Protein AF-A0A7C4MKW5-F1 (afdb_monomer_lite)

Organism: NCBI:txid340467

Radius of gyration: 15.91 Å; chains: 1; bounding box: 36×33×48 Å

Foldseek 3Di:
DVPPDDDDDCVVCVPAQAAEAECPVPDPDDPPPPVVNVVSCVVVVHHYHYAYVPPDVGDDDVVVVVPFAWPDDDPPDTDGDDPVDWDWDADPVVGDIDIGDDDPPPPDD

Sequence (109 aa):
DRWLGIPVKWHQISGAGGIVEIRDGRIQADPSQGSHFFQNIASLGIPYITIDPIYRRDRFDEDRLEAFAVENKTAHVWHIRVDPCIEVRIDRKNNRCVAGIFGETAKNT

pLDDT: mean 79.55, std 15.56, range [37.34, 95.38]

Secondary structure (DSSP, 8-state):
-TTSS----HHHHTT-S-EEEE--SS--PPP---HHHHHHHHHTT--EEEE-TTTS-----HHHHHTSEEEEE-SS-EEEE-SSPPEEEEETTTTEEEEEPPPP-----

Structure (mmCIF, N/CA/C/O backbone):
data_AF-A0A7C4MKW5-F1
#
_entry.id   AF-A0A7C4MKW5-F1
#
loop_
_atom_site.group_PDB
_atom_site.id
_atom_site.type_symbol
_atom_site.label_atom_id
_atom_site.label_alt_id
_atom_site.label_comp_id
_atom_site.label_asym_id
_atom_site.label_entity_id
_atom_site.label_seq_id
_atom_site.pdbx_PDB_ins_code
_atom_site.Cartn_x
_atom_site.Cartn_y
_atom_site.Cartn_z
_atom_site.occupancy
_atom_site.B_iso_or_equiv
_atom_site.auth_seq_id
_atom_site.auth_comp_id
_atom_site.auth_asym_id
_atom_site.auth_atom_id
_atom_site.pdbx_PDB_model_num
ATOM 1 N N . ASP A 1 1 ? 14.256 6.770 -14.141 1.00 45.66 1 ASP A N 1
ATOM 2 C CA . ASP A 1 1 ? 14.271 5.899 -15.329 1.00 45.66 1 ASP A CA 1
ATOM 3 C C . ASP A 1 1 ? 12.844 5.530 -15.708 1.00 45.66 1 ASP A C 1
ATOM 5 O O . ASP A 1 1 ? 12.072 5.236 -14.806 1.00 45.66 1 ASP A O 1
ATOM 9 N N . ARG A 1 2 ? 12.455 5.564 -16.993 1.00 42.69 2 ARG A N 1
ATOM 10 C CA . ARG A 1 2 ? 11.059 5.273 -17.433 1.00 42.69 2 ARG A CA 1
ATOM 11 C C . ARG A 1 2 ? 10.639 3.809 -17.214 1.00 42.69 2 ARG A C 1
ATOM 13 O O . ARG A 1 2 ? 9.501 3.453 -17.497 1.00 42.69 2 ARG A O 1
ATOM 20 N N . TRP A 1 3 ? 11.571 2.996 -16.727 1.00 54.62 3 TRP A N 1
ATOM 21 C CA . TRP A 1 3 ? 11.463 1.559 -16.509 1.00 54.62 3 TRP A CA 1
ATOM 22 C C . TRP A 1 3 ? 11.325 1.176 -15.028 1.00 54.62 3 TRP A C 1
ATOM 24 O O . TRP A 1 3 ? 11.218 -0.005 -14.718 1.00 54.62 3 TRP A O 1
ATOM 34 N N . LEU A 1 4 ? 11.347 2.151 -14.109 1.00 60.28 4 LEU A N 1
ATOM 35 C CA . LEU A 1 4 ? 11.216 1.913 -12.670 1.00 60.28 4 LEU A CA 1
ATOM 36 C C . LEU A 1 4 ? 9.809 2.323 -12.215 1.00 60.28 4 LEU A C 1
ATOM 38 O O . LEU A 1 4 ? 9.500 3.512 -12.139 1.00 60.28 4 LEU A O 1
ATOM 42 N N . GLY A 1 5 ? 8.969 1.329 -11.920 1.00 67.69 5 GLY A N 1
ATOM 43 C CA . GLY A 1 5 ? 7.620 1.509 -11.374 1.00 67.69 5 GLY A CA 1
ATOM 44 C C . GLY A 1 5 ? 6.482 1.325 -12.384 1.00 67.69 5 GLY A C 1
ATOM 45 O O . GLY A 1 5 ? 6.691 1.163 -13.585 1.00 67.69 5 GLY A O 1
ATOM 46 N N . ILE A 1 6 ? 5.249 1.334 -11.873 1.00 77.81 6 ILE A N 1
ATOM 47 C CA . ILE A 1 6 ? 4.025 1.223 -12.676 1.00 77.81 6 ILE A CA 1
ATOM 48 C C . ILE A 1 6 ? 3.614 2.638 -13.113 1.00 77.81 6 ILE A C 1
ATOM 50 O O . ILE A 1 6 ? 3.322 3.471 -12.252 1.00 77.81 6 ILE A O 1
ATOM 54 N N . PRO A 1 7 ? 3.586 2.955 -14.421 1.00 76.75 7 PRO A N 1
ATOM 55 C CA . PRO A 1 7 ? 3.225 4.288 -14.880 1.00 76.75 7 PRO A CA 1
ATOM 56 C C . PRO A 1 7 ? 1.736 4.549 -14.635 1.00 76.75 7 PRO A C 1
ATOM 58 O O . PRO A 1 7 ? 0.871 3.905 -15.226 1.00 76.75 7 PRO A O 1
ATOM 61 N N . VAL A 1 8 ? 1.444 5.533 -13.788 1.00 79.31 8 VAL A N 1
ATOM 62 C CA . VAL A 1 8 ? 0.082 5.951 -13.435 1.00 79.31 8 VAL A CA 1
ATOM 63 C C . VAL A 1 8 ? -0.047 7.471 -13.500 1.00 79.31 8 VAL A C 1
ATOM 65 O O . VAL A 1 8 ? 0.874 8.215 -13.167 1.00 79.31 8 VAL A O 1
ATOM 68 N N . LYS A 1 9 ? -1.208 7.952 -13.944 1.00 83.88 9 LYS A N 1
ATOM 69 C CA . LYS A 1 9 ? -1.615 9.359 -13.880 1.00 83.88 9 LYS A CA 1
ATOM 70 C C . LYS A 1 9 ? -2.398 9.597 -12.593 1.00 83.88 9 LYS A C 1
ATOM 72 O O . LYS A 1 9 ? -3.150 8.732 -12.159 1.00 83.88 9 LYS A O 1
ATOM 77 N N . TRP A 1 10 ? -2.305 10.806 -12.038 1.00 82.44 10 TRP A N 1
ATOM 78 C CA . TRP A 1 10 ? -2.976 11.164 -10.781 1.00 82.44 10 TRP A CA 1
ATOM 79 C C . TRP A 1 10 ? -4.472 10.809 -10.757 1.00 82.44 10 TRP A C 1
ATOM 81 O O . TRP A 1 10 ? -4.937 10.159 -9.828 1.00 82.44 10 TRP A O 1
ATOM 91 N N . HIS A 1 11 ? -5.213 11.145 -11.816 1.00 85.56 11 HIS A N 1
ATOM 92 C CA . HIS A 1 11 ? -6.652 10.867 -11.906 1.00 85.56 11 HIS A CA 1
ATOM 93 C C . HIS A 1 11 ? -7.013 9.367 -11.889 1.00 85.56 11 HIS A C 1
ATOM 95 O O . HIS A 1 11 ? -8.180 9.029 -11.738 1.00 85.56 11 HIS A O 1
ATOM 101 N N . GLN A 1 12 ? -6.045 8.463 -12.086 1.00 85.62 12 GLN A N 1
ATOM 102 C CA . GLN A 1 12 ? -6.267 7.014 -12.025 1.00 85.62 12 GLN A CA 1
ATOM 103 C C . GLN A 1 12 ? -6.228 6.479 -10.588 1.00 85.62 12 GLN A C 1
ATOM 105 O O . GLN A 1 12 ? -6.709 5.381 -10.341 1.00 85.62 12 GLN A O 1
ATOM 110 N N . ILE A 1 13 ? -5.653 7.239 -9.651 1.00 87.56 13 ILE A N 1
ATOM 111 C CA . ILE A 1 13 ? -5.366 6.794 -8.277 1.00 87.56 13 ILE A CA 1
ATOM 112 C C . ILE A 1 13 ? -5.754 7.823 -7.212 1.00 87.56 13 ILE A C 1
ATOM 114 O O . ILE A 1 13 ? -5.546 7.595 -6.026 1.00 87.56 13 ILE A O 1
ATOM 118 N N . SER A 1 14 ? -6.364 8.942 -7.607 1.00 87.25 14 SER A N 1
ATOM 119 C CA . SER A 1 14 ? -6.777 10.014 -6.697 1.00 87.25 14 SER A CA 1
ATOM 120 C C . SER A 1 14 ? -7.843 9.596 -5.678 1.00 87.25 14 SER A C 1
ATOM 122 O O . SER A 1 14 ? -8.107 10.346 -4.746 1.00 87.25 14 SER A O 1
ATOM 124 N N . GLY A 1 15 ? -8.471 8.429 -5.857 1.00 89.75 15 GLY A N 1
ATOM 125 C CA . GLY A 1 15 ? -9.425 7.838 -4.914 1.00 89.75 15 GLY A CA 1
ATOM 126 C C . GLY A 1 15 ? -8.823 6.796 -3.964 1.00 89.75 15 GLY A C 1
ATOM 127 O O . GLY A 1 15 ? -9.574 6.126 -3.261 1.00 89.75 15 GLY A O 1
ATOM 128 N N . ALA A 1 16 ? -7.501 6.599 -3.962 1.00 91.81 16 ALA A N 1
ATOM 129 C CA . ALA A 1 16 ? -6.862 5.612 -3.099 1.00 91.81 16 ALA A CA 1
ATOM 130 C C . ALA A 1 16 ? -6.943 6.019 -1.616 1.00 91.81 16 ALA A C 1
ATOM 132 O O . ALA A 1 16 ? -6.524 7.112 -1.241 1.00 91.81 16 ALA A O 1
ATOM 133 N N . GLY A 1 17 ? -7.423 5.108 -0.762 1.00 90.81 17 GLY A N 1
ATOM 134 C CA . GLY A 1 17 ? -7.397 5.270 0.701 1.00 90.81 17 GLY A CA 1
ATOM 135 C C . GLY A 1 17 ? -6.042 4.937 1.341 1.00 90.81 17 GLY A C 1
ATOM 136 O O . GLY A 1 17 ? -5.821 5.226 2.512 1.00 90.81 17 GLY A O 1
ATOM 137 N N . GLY A 1 18 ? -5.136 4.333 0.573 1.00 91.50 18 GLY A N 1
ATOM 138 C CA . GLY A 1 18 ? -3.781 3.962 0.961 1.00 91.50 18 GLY A CA 1
ATOM 139 C C . GLY A 1 18 ? -3.094 3.216 -0.181 1.00 91.50 18 GLY A C 1
ATOM 140 O O . GLY A 1 18 ? -3.760 2.623 -1.030 1.00 91.50 18 GLY A O 1
ATOM 141 N N . ILE A 1 19 ? -1.767 3.274 -0.223 1.00 91.56 19 ILE A N 1
ATOM 142 C CA . ILE A 1 19 ? -0.928 2.609 -1.221 1.00 91.56 19 ILE A CA 1
ATOM 143 C C . ILE A 1 19 ? 0.125 1.794 -0.478 1.00 91.56 19 ILE A C 1
ATOM 145 O O . ILE A 1 19 ? 0.768 2.302 0.440 1.00 91.56 19 ILE A O 1
ATOM 149 N N . VAL A 1 20 ? 0.297 0.536 -0.881 1.00 90.31 20 VAL A N 1
ATOM 150 C CA . VAL A 1 20 ? 1.294 -0.377 -0.318 1.00 90.31 20 VAL A CA 1
ATOM 151 C C . VAL A 1 20 ? 2.269 -0.792 -1.418 1.00 90.31 20 VAL A C 1
ATOM 153 O O . VAL A 1 20 ? 1.849 -1.236 -2.482 1.00 90.31 20 VAL A O 1
ATOM 156 N N . GLU A 1 21 ? 3.566 -0.651 -1.160 1.00 87.94 21 GLU A N 1
ATOM 157 C CA . GLU A 1 21 ? 4.660 -1.063 -2.043 1.00 87.94 21 GLU A CA 1
ATOM 158 C C . GLU A 1 21 ? 5.471 -2.164 -1.351 1.00 87.94 21 GLU A C 1
ATOM 160 O O . GLU A 1 21 ? 6.013 -1.942 -0.268 1.00 87.94 21 GLU A O 1
ATOM 165 N N . ILE A 1 22 ? 5.565 -3.347 -1.961 1.00 85.56 22 ILE A N 1
ATOM 166 C CA . ILE A 1 22 ? 6.352 -4.471 -1.435 1.00 85.56 22 ILE A CA 1
ATOM 167 C C . ILE A 1 22 ? 7.700 -4.502 -2.147 1.00 85.56 22 ILE A C 1
ATOM 169 O O . ILE A 1 22 ? 7.761 -4.524 -3.377 1.00 85.56 22 ILE A O 1
ATOM 173 N N . ARG A 1 23 ? 8.788 -4.530 -1.376 1.00 77.56 23 ARG A N 1
ATOM 174 C CA . ARG A 1 23 ? 10.149 -4.677 -1.900 1.00 77.56 23 ARG A CA 1
ATOM 175 C C . ARG A 1 23 ? 10.546 -6.148 -1.862 1.00 77.56 23 ARG A C 1
ATOM 177 O O . ARG A 1 23 ? 10.765 -6.687 -0.788 1.00 77.56 23 ARG A O 1
ATOM 184 N N . ASP A 1 24 ? 10.682 -6.794 -3.018 1.00 68.94 24 ASP A N 1
ATOM 185 C CA . ASP A 1 24 ? 11.166 -8.187 -3.100 1.00 68.94 24 ASP A CA 1
ATOM 186 C C . ASP A 1 24 ? 12.703 -8.294 -3.226 1.00 68.94 24 ASP A C 1
ATOM 188 O O . ASP A 1 24 ? 13.252 -9.378 -3.415 1.00 68.94 24 ASP A O 1
ATOM 192 N N . GLY A 1 25 ? 13.408 -7.159 -3.137 1.00 62.09 25 GLY A N 1
ATOM 193 C CA . GLY A 1 25 ? 14.866 -7.070 -3.239 1.00 62.09 25 GLY A CA 1
ATOM 194 C C . GLY A 1 25 ? 15.434 -7.255 -4.652 1.00 62.09 25 GLY A C 1
ATOM 195 O O . GLY A 1 25 ? 16.626 -7.023 -4.844 1.00 62.09 25 GLY A O 1
ATOM 196 N N . ARG A 1 26 ? 14.624 -7.623 -5.657 1.00 58.84 26 ARG A N 1
ATOM 197 C CA . ARG A 1 26 ? 15.091 -7.839 -7.040 1.00 58.84 26 ARG A CA 1
ATOM 198 C C . ARG A 1 26 ? 15.253 -6.546 -7.827 1.00 58.84 26 ARG A C 1
ATOM 200 O O . ARG A 1 26 ? 16.005 -6.508 -8.798 1.00 58.84 26 ARG A O 1
ATOM 207 N N . ILE A 1 27 ? 14.564 -5.487 -7.409 1.00 57.22 27 ILE A N 1
ATOM 208 C CA . ILE A 1 27 ? 14.664 -4.156 -8.004 1.00 57.22 27 ILE A CA 1
ATOM 209 C C . ILE A 1 27 ? 14.996 -3.163 -6.894 1.00 57.22 27 ILE A C 1
ATOM 211 O O . ILE A 1 27 ? 14.159 -2.827 -6.058 1.00 57.22 27 ILE A O 1
ATOM 215 N N . GLN A 1 28 ? 16.230 -2.664 -6.902 1.00 51.75 28 GLN A N 1
ATOM 216 C CA . GLN A 1 28 ? 16.676 -1.600 -6.007 1.00 51.75 28 GLN A CA 1
ATOM 217 C C . GLN A 1 28 ? 16.302 -0.238 -6.613 1.00 51.75 28 GLN A C 1
ATOM 219 O O . GLN A 1 28 ? 17.153 0.545 -7.021 1.00 51.75 28 GLN A O 1
ATOM 224 N N . ALA A 1 29 ? 14.997 0.007 -6.743 1.00 55.47 29 ALA A N 1
ATOM 225 C CA . ALA A 1 29 ? 14.466 1.316 -7.101 1.00 55.47 29 ALA A CA 1
ATOM 226 C C . ALA A 1 29 ? 14.303 2.154 -5.830 1.00 55.47 29 ALA A C 1
ATOM 228 O O . ALA A 1 29 ? 13.716 1.685 -4.845 1.00 55.47 29 ALA A O 1
ATOM 229 N N . ASP A 1 30 ? 14.754 3.407 -5.855 1.00 56.34 30 ASP A N 1
ATOM 230 C CA . ASP A 1 30 ? 14.241 4.384 -4.896 1.00 56.34 30 ASP A CA 1
ATOM 231 C C . ASP A 1 30 ? 12.710 4.455 -5.042 1.00 56.34 30 ASP A C 1
ATOM 233 O O . ASP A 1 30 ? 12.210 4.383 -6.172 1.00 56.34 30 ASP A O 1
ATOM 237 N N . PRO A 1 31 ? 11.949 4.533 -3.929 1.00 55.47 31 PRO A N 1
ATOM 238 C CA . PRO A 1 31 ? 10.488 4.607 -3.980 1.00 55.47 31 PRO A CA 1
ATOM 239 C C . PRO A 1 31 ? 10.073 5.727 -4.925 1.00 55.47 31 PRO A C 1
ATOM 241 O O . PRO A 1 31 ? 10.785 6.721 -5.014 1.00 55.47 31 PRO A O 1
ATOM 244 N N . SER A 1 32 ? 8.954 5.549 -5.629 1.00 55.56 32 SER A N 1
ATOM 245 C CA . SER A 1 32 ? 8.495 6.367 -6.761 1.00 55.56 32 SER A CA 1
ATOM 246 C C . SER A 1 32 ? 8.569 7.888 -6.520 1.00 55.56 32 SER A C 1
ATOM 248 O O . SER A 1 32 ? 7.547 8.524 -6.309 1.00 55.56 32 SER A O 1
ATOM 250 N N . GLN A 1 33 ? 9.747 8.516 -6.597 1.00 53.41 33 GLN A N 1
ATOM 251 C CA . GLN A 1 33 ? 9.982 9.930 -6.265 1.00 53.41 33 GLN A CA 1
ATOM 252 C C . GLN A 1 33 ? 9.533 10.878 -7.389 1.00 53.41 33 GLN A C 1
ATOM 254 O O . GLN A 1 33 ? 10.194 11.863 -7.716 1.00 53.41 33 GLN A O 1
ATOM 259 N N . GLY A 1 34 ? 8.393 10.594 -8.020 1.00 58.28 34 GLY A N 1
ATOM 260 C CA . GLY A 1 34 ? 7.725 11.567 -8.872 1.00 58.28 34 GLY A CA 1
ATOM 261 C C . GLY A 1 34 ? 7.257 12.724 -7.996 1.00 58.28 34 GLY A C 1
ATOM 262 O O . GLY A 1 34 ? 6.248 12.600 -7.308 1.00 58.28 34 GLY A O 1
ATOM 263 N N . SER A 1 35 ? 7.985 13.839 -8.003 1.00 58.53 35 SER A N 1
ATOM 264 C CA . SER A 1 35 ? 7.795 14.959 -7.072 1.00 58.53 35 SER A CA 1
ATOM 265 C C . SER A 1 35 ? 6.353 15.484 -7.030 1.00 58.53 35 SER A C 1
ATOM 267 O O . SER A 1 35 ? 5.825 15.678 -5.942 1.00 58.53 35 SER A O 1
ATOM 269 N N . HIS A 1 36 ? 5.658 15.603 -8.166 1.00 62.72 36 HIS A N 1
ATOM 270 C CA . HIS A 1 36 ? 4.238 16.000 -8.179 1.00 62.72 36 HIS A CA 1
ATOM 271 C C . HIS A 1 36 ? 3.277 14.924 -7.656 1.00 62.72 36 HIS A C 1
ATOM 273 O O . HIS A 1 36 ? 2.271 15.232 -7.023 1.00 62.72 36 HIS A O 1
ATOM 279 N N . PHE A 1 37 ? 3.572 13.654 -7.920 1.00 70.12 37 PHE A N 1
ATOM 280 C CA . PHE A 1 37 ? 2.741 12.540 -7.475 1.00 70.12 37 PHE A CA 1
ATOM 281 C C . PHE A 1 37 ? 2.818 12.363 -5.953 1.00 70.12 37 PHE A C 1
ATOM 283 O O . PHE A 1 37 ? 1.789 12.296 -5.280 1.00 70.12 37 PHE A O 1
ATOM 290 N N . PHE A 1 38 ? 4.036 12.375 -5.407 1.00 71.50 38 PHE A N 1
ATOM 291 C CA . PHE A 1 38 ? 4.266 12.269 -3.968 1.00 71.50 38 PHE A CA 1
ATOM 292 C C . PHE A 1 38 ? 3.750 13.484 -3.204 1.00 71.50 38 PHE A C 1
ATOM 294 O O . PHE A 1 38 ? 3.214 13.324 -2.111 1.00 71.50 38 PHE A O 1
ATOM 301 N N . GLN A 1 39 ? 3.859 14.684 -3.784 1.00 73.44 39 GLN A N 1
ATOM 302 C CA . GLN A 1 39 ? 3.255 15.884 -3.206 1.00 73.44 39 GLN A CA 1
ATOM 303 C C . GLN A 1 39 ? 1.748 15.706 -3.014 1.00 73.44 39 GLN A C 1
ATOM 305 O O . GLN A 1 39 ? 1.257 15.959 -1.922 1.00 73.44 39 GLN A O 1
ATOM 310 N N . ASN A 1 40 ? 1.022 15.192 -4.011 1.00 79.44 40 ASN A N 1
ATOM 311 C CA . ASN A 1 40 ? -0.423 14.989 -3.886 1.00 79.44 40 ASN A CA 1
ATOM 312 C C . ASN A 1 40 ? -0.783 13.942 -2.824 1.00 79.44 40 ASN A C 1
ATOM 314 O O . ASN A 1 40 ? -1.681 14.179 -2.020 1.00 79.44 40 ASN A O 1
ATOM 318 N N . ILE A 1 41 ? -0.067 12.813 -2.782 1.00 83.44 41 ILE A N 1
ATOM 319 C CA . ILE A 1 41 ? -0.249 11.784 -1.744 1.00 83.44 41 ILE A CA 1
ATOM 320 C C . ILE A 1 41 ? -0.041 12.381 -0.353 1.00 83.44 41 ILE A C 1
ATOM 322 O O . ILE A 1 41 ? -0.902 12.243 0.517 1.00 83.44 41 ILE A O 1
ATOM 326 N N . ALA A 1 42 ? 1.082 13.074 -0.159 1.00 77.88 42 ALA A N 1
ATOM 327 C CA . ALA A 1 42 ? 1.437 13.671 1.118 1.00 77.88 42 ALA A CA 1
ATOM 328 C C . ALA A 1 42 ? 0.431 14.757 1.534 1.00 77.88 42 ALA A C 1
ATOM 330 O O . ALA A 1 42 ? -0.024 14.762 2.677 1.00 77.88 42 ALA A O 1
ATOM 331 N N . SER A 1 43 ? 0.039 15.642 0.612 1.00 81.38 43 SER A N 1
ATOM 332 C CA . SER A 1 43 ? -0.920 16.724 0.867 1.00 81.38 43 SER A CA 1
ATOM 333 C C . SER A 1 43 ? -2.330 16.223 1.175 1.00 81.38 43 SER A C 1
ATOM 335 O O . SER A 1 43 ? -3.022 16.841 1.978 1.00 81.38 43 SER A O 1
ATOM 337 N N . LEU A 1 44 ? -2.755 15.105 0.580 1.00 85.62 44 LEU A N 1
ATOM 338 C CA . LEU A 1 44 ? -4.066 14.498 0.838 1.00 85.62 44 LEU A CA 1
ATOM 339 C C . LEU A 1 44 ? -4.055 13.523 2.020 1.00 85.62 44 LEU A C 1
ATOM 341 O O . LEU A 1 44 ? -5.089 12.950 2.354 1.00 85.62 44 LEU A O 1
ATOM 345 N N . GLY A 1 45 ? -2.900 13.334 2.664 1.00 85.81 45 GLY A N 1
ATOM 346 C CA . GLY A 1 45 ? -2.759 12.424 3.794 1.00 85.81 45 GLY A CA 1
ATOM 347 C C . GLY A 1 45 ? -2.960 10.955 3.422 1.00 85.81 45 GLY A C 1
ATOM 348 O O . GLY A 1 45 ? -3.274 10.161 4.308 1.00 85.81 45 GLY A O 1
ATOM 349 N N . ILE A 1 46 ? -2.776 10.595 2.147 1.00 89.69 46 ILE A N 1
ATOM 350 C CA . ILE A 1 46 ? -2.882 9.213 1.680 1.00 89.69 46 ILE A CA 1
ATOM 351 C C . ILE A 1 46 ? -1.693 8.431 2.254 1.00 89.69 46 ILE A C 1
ATOM 353 O O . ILE A 1 46 ? -0.540 8.797 2.005 1.00 89.69 46 ILE A O 1
ATOM 357 N N . PRO A 1 47 ? -1.933 7.353 3.016 1.00 89.38 47 PRO A N 1
ATOM 358 C CA . PRO A 1 47 ? -0.868 6.493 3.507 1.00 89.38 47 PRO A CA 1
ATOM 359 C C . PRO A 1 47 ? -0.078 5.876 2.354 1.00 89.38 47 PRO A C 1
ATOM 361 O O . PRO A 1 47 ? -0.650 5.171 1.525 1.00 89.38 47 PRO A O 1
ATOM 364 N N . TYR A 1 48 ? 1.233 6.105 2.326 1.00 88.50 48 TYR A N 1
ATOM 365 C CA . TYR A 1 48 ? 2.159 5.388 1.453 1.00 88.50 48 TYR A CA 1
ATOM 366 C C . TYR A 1 48 ? 3.019 4.473 2.317 1.00 88.50 48 TYR A C 1
ATOM 368 O O . TYR A 1 48 ? 3.837 4.939 3.110 1.00 88.50 48 TYR A O 1
ATOM 376 N N . ILE A 1 49 ? 2.771 3.173 2.219 1.00 88.56 49 ILE A N 1
ATOM 377 C CA . ILE A 1 49 ? 3.329 2.153 3.101 1.00 88.56 49 ILE A CA 1
ATOM 378 C C . ILE A 1 49 ? 4.297 1.315 2.284 1.00 88.56 49 ILE A C 1
ATOM 380 O O . ILE A 1 49 ? 3.940 0.770 1.245 1.00 88.56 49 ILE A O 1
ATOM 384 N N . THR A 1 50 ? 5.524 1.186 2.762 1.00 87.44 50 THR A N 1
ATOM 385 C CA . THR A 1 50 ? 6.511 0.293 2.159 1.00 87.44 50 THR A CA 1
ATOM 386 C C . THR A 1 50 ? 6.682 -0.919 3.060 1.00 87.44 50 THR A C 1
ATOM 388 O O . THR A 1 50 ? 6.890 -0.757 4.259 1.00 87.44 50 THR A O 1
ATOM 391 N N . ILE A 1 51 ? 6.578 -2.112 2.482 1.00 87.38 51 ILE A N 1
ATOM 392 C CA . ILE A 1 51 ? 6.825 -3.390 3.145 1.00 87.38 51 ILE A CA 1
ATOM 393 C C . ILE A 1 51 ? 8.184 -3.889 2.672 1.00 87.38 51 ILE A C 1
ATOM 395 O O . ILE A 1 51 ? 8.381 -4.133 1.479 1.00 87.38 51 ILE A O 1
ATOM 399 N N . 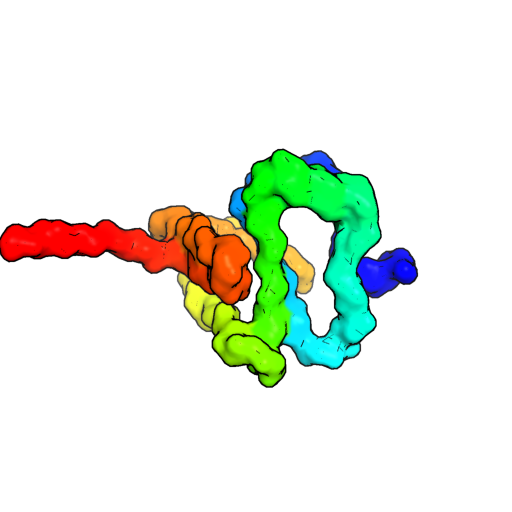ASP A 1 52 ? 9.109 -4.045 3.613 1.00 85.38 52 ASP A N 1
ATOM 400 C CA . ASP A 1 52 ? 10.412 -4.662 3.395 1.00 85.38 52 ASP A CA 1
ATOM 401 C C . ASP A 1 52 ? 10.493 -5.988 4.178 1.00 85.38 52 ASP A C 1
ATOM 403 O O . ASP A 1 52 ? 10.791 -5.993 5.384 1.00 85.38 52 ASP A O 1
ATOM 407 N N . PRO A 1 53 ? 10.229 -7.131 3.513 1.00 72.00 53 PRO A N 1
ATOM 408 C CA . PRO A 1 53 ? 10.253 -8.446 4.148 1.00 72.00 53 PRO A CA 1
ATOM 409 C C . PRO A 1 53 ? 11.638 -8.834 4.686 1.00 72.00 53 PRO A C 1
ATOM 411 O O . PRO A 1 53 ? 11.732 -9.689 5.565 1.00 72.00 53 PRO A O 1
ATOM 414 N N . ILE A 1 54 ? 12.713 -8.223 4.174 1.00 71.25 54 ILE A N 1
ATOM 415 C CA . ILE A 1 54 ? 14.097 -8.595 4.486 1.00 71.25 54 ILE A CA 1
ATOM 416 C C . ILE A 1 54 ? 14.588 -7.840 5.727 1.00 71.25 54 ILE A C 1
ATOM 418 O O . ILE A 1 54 ? 15.194 -8.442 6.615 1.00 71.25 54 ILE A O 1
ATOM 422 N N . TYR A 1 55 ? 14.323 -6.533 5.821 1.00 66.75 55 TYR A N 1
ATOM 423 C CA . TYR A 1 55 ? 14.988 -5.674 6.809 1.00 66.75 55 TYR A CA 1
ATOM 424 C C . TYR A 1 55 ? 14.169 -5.341 8.060 1.00 66.75 55 TYR A C 1
ATOM 426 O O . TYR A 1 55 ? 14.762 -5.092 9.113 1.00 66.75 55 TYR A O 1
ATOM 434 N N . ARG A 1 56 ? 12.830 -5.299 7.995 1.00 64.44 56 ARG A N 1
ATOM 435 C CA . ARG A 1 56 ? 12.018 -4.704 9.083 1.00 64.44 56 ARG A CA 1
ATOM 436 C C . ARG A 1 56 ? 11.054 -5.643 9.799 1.00 64.44 56 ARG A C 1
ATOM 438 O O . ARG A 1 56 ? 10.359 -5.205 10.713 1.00 64.44 56 ARG A O 1
ATOM 445 N N . ARG A 1 57 ? 11.086 -6.945 9.484 1.00 75.50 57 ARG A N 1
ATOM 446 C CA . ARG A 1 57 ? 10.073 -7.923 9.937 1.00 75.50 57 ARG A CA 1
ATOM 447 C C . ARG A 1 57 ? 8.650 -7.491 9.555 1.00 75.50 57 ARG A C 1
ATOM 449 O O . ARG A 1 57 ? 7.695 -7.856 10.248 1.00 75.50 57 ARG A O 1
ATOM 456 N N . ASP A 1 58 ? 8.522 -6.709 8.485 1.00 87.81 58 ASP A N 1
ATOM 457 C CA . ASP A 1 58 ? 7.226 -6.334 7.940 1.00 87.81 58 ASP A CA 1
ATOM 458 C C . ASP A 1 58 ? 6.515 -7.600 7.452 1.00 87.81 58 ASP A C 1
ATOM 460 O O . ASP A 1 58 ? 7.151 -8.588 7.075 1.00 87.81 58 ASP A O 1
ATOM 464 N N . ARG A 1 59 ? 5.184 -7.598 7.508 1.00 86.75 59 ARG A N 1
ATOM 465 C CA . ARG A 1 59 ? 4.369 -8.758 7.146 1.00 86.75 59 ARG A CA 1
ATOM 466 C C . ARG A 1 59 ? 3.376 -8.372 6.070 1.00 86.75 59 ARG A C 1
ATOM 468 O O . ARG A 1 59 ? 2.696 -7.356 6.190 1.00 86.75 59 ARG A O 1
ATOM 475 N N . PHE A 1 60 ? 3.276 -9.227 5.067 1.00 88.88 60 PHE A N 1
ATOM 476 C CA . PHE A 1 60 ? 2.254 -9.190 4.038 1.00 88.88 60 PHE A CA 1
ATOM 477 C C . PHE A 1 60 ? 1.662 -10.593 3.945 1.00 88.88 60 PHE A C 1
ATOM 479 O O . PHE A 1 60 ? 2.401 -11.556 3.758 1.00 88.88 60 PHE A O 1
ATOM 486 N N . ASP A 1 61 ? 0.359 -10.706 4.177 1.00 89.00 61 ASP A N 1
ATOM 487 C CA . ASP A 1 61 ? -0.362 -11.979 4.195 1.00 89.00 61 ASP A CA 1
ATOM 488 C C . ASP A 1 61 ? -1.041 -12.167 2.834 1.00 89.00 61 ASP A C 1
ATOM 490 O O . ASP A 1 61 ? -2.186 -11.757 2.629 1.00 89.00 61 ASP A O 1
ATOM 494 N N . GLU A 1 62 ? -0.267 -12.678 1.876 1.00 87.38 62 GLU A N 1
ATOM 495 C CA . GLU A 1 62 ? -0.715 -12.889 0.497 1.00 87.38 62 GLU A CA 1
ATOM 496 C C . GLU A 1 62 ? -1.844 -13.923 0.440 1.00 87.38 62 GLU A C 1
ATOM 498 O O . GLU A 1 62 ? -2.880 -13.638 -0.156 1.00 87.38 62 GLU A O 1
ATOM 503 N N . ASP A 1 63 ? -1.715 -15.039 1.166 1.00 90.44 63 ASP A N 1
ATOM 504 C CA . ASP A 1 63 ? -2.732 -16.098 1.258 1.00 90.44 63 ASP A CA 1
ATOM 505 C C . ASP A 1 63 ? -4.093 -15.548 1.711 1.00 90.44 63 ASP A C 1
ATOM 507 O O . ASP A 1 63 ? -5.149 -15.903 1.177 1.00 90.44 63 ASP A O 1
ATOM 511 N N . ARG A 1 64 ? -4.094 -14.635 2.690 1.00 87.75 64 ARG A N 1
ATOM 512 C CA . ARG A 1 64 ? -5.327 -13.992 3.148 1.00 87.75 64 ARG A CA 1
ATOM 513 C C . ARG A 1 64 ? -5.927 -13.066 2.100 1.00 87.75 64 ARG A C 1
ATOM 515 O O . ARG A 1 64 ? -7.152 -12.971 2.031 1.00 87.75 64 ARG A O 1
ATOM 522 N N . LEU A 1 65 ? -5.102 -12.374 1.313 1.00 87.00 65 LEU A N 1
ATOM 523 C CA . LEU A 1 65 ? -5.613 -11.581 0.202 1.00 87.00 65 LEU A CA 1
ATOM 524 C C . LEU A 1 65 ? -6.229 -12.493 -0.857 1.00 87.00 65 LEU A C 1
ATOM 526 O O . LEU A 1 65 ? -7.365 -12.223 -1.240 1.00 87.00 65 LEU A O 1
ATOM 530 N N . GLU A 1 66 ? -5.533 -13.579 -1.231 1.00 88.81 66 GLU A N 1
ATOM 531 C CA . GLU A 1 66 ? -5.964 -14.658 -2.150 1.00 88.81 66 GLU A CA 1
ATOM 532 C C . GLU A 1 66 ? -7.335 -15.253 -1.819 1.00 88.81 66 GLU A C 1
ATOM 534 O O . GLU A 1 66 ? -8.080 -15.630 -2.725 1.00 88.81 66 GLU A O 1
ATOM 539 N N . ALA A 1 67 ? -7.714 -15.253 -0.543 1.00 90.06 67 ALA A N 1
ATOM 540 C CA . ALA A 1 67 ? -9.004 -15.752 -0.087 1.00 90.06 67 ALA A CA 1
ATOM 541 C C . ALA A 1 67 ? -10.200 -14.806 -0.342 1.00 90.06 67 ALA A C 1
ATOM 543 O O . ALA A 1 67 ? -11.347 -15.239 -0.202 1.00 90.06 67 ALA A O 1
ATOM 544 N N . PHE A 1 68 ? -9.984 -13.527 -0.679 1.00 90.81 68 PHE A N 1
ATOM 545 C CA . PHE A 1 68 ? -11.086 -12.583 -0.908 1.00 90.81 68 PHE A CA 1
ATOM 546 C C . PHE A 1 68 ? -11.771 -12.764 -2.266 1.00 90.81 68 PHE A C 1
ATOM 548 O O . PHE A 1 68 ? -11.198 -13.251 -3.241 1.00 90.81 68 PHE A O 1
ATOM 555 N N . ALA A 1 69 ? -13.025 -12.307 -2.338 1.00 91.06 69 ALA A N 1
ATOM 556 C CA . ALA A 1 69 ? -13.803 -12.333 -3.567 1.00 91.06 69 ALA A CA 1
ATOM 557 C C . ALA A 1 69 ? -13.141 -11.474 -4.656 1.00 91.06 69 ALA A C 1
ATOM 559 O O . ALA A 1 69 ? -12.886 -10.277 -4.480 1.00 91.06 69 ALA A O 1
ATOM 560 N N . VAL A 1 70 ? -12.891 -12.102 -5.803 1.00 94.31 70 VAL A N 1
ATOM 561 C CA . VAL A 1 70 ? -12.286 -11.466 -6.972 1.00 94.31 70 VAL A CA 1
ATOM 562 C C . VAL A 1 70 ? -13.364 -10.833 -7.831 1.00 94.31 70 VAL A C 1
ATOM 564 O O . VAL A 1 70 ? -14.174 -11.533 -8.428 1.00 94.31 70 VAL A O 1
ATOM 567 N N . GLU A 1 71 ? -13.327 -9.512 -7.946 1.00 94.69 71 GLU A N 1
ATOM 568 C CA . GLU A 1 71 ? -14.205 -8.761 -8.846 1.00 94.69 71 GLU A CA 1
ATOM 569 C C . GLU A 1 71 ? -13.673 -8.817 -10.283 1.00 94.69 71 GLU A C 1
ATOM 571 O O . GLU A 1 71 ? -14.428 -8.942 -11.244 1.00 94.69 71 GLU A O 1
ATOM 576 N N . ASN A 1 72 ? -12.348 -8.716 -10.446 1.00 95.38 72 ASN A N 1
ATOM 577 C CA . ASN A 1 72 ? -11.683 -8.828 -11.742 1.00 95.38 72 ASN A CA 1
ATOM 578 C C . ASN A 1 72 ? -10.216 -9.261 -11.571 1.00 95.38 72 ASN A C 1
ATOM 580 O O . ASN A 1 72 ? -9.525 -8.803 -10.660 1.00 95.38 72 ASN A O 1
ATOM 584 N N . LYS A 1 73 ? -9.712 -10.110 -12.469 1.00 94.44 73 LYS A N 1
ATOM 585 C CA . LYS A 1 73 ? -8.298 -10.488 -12.548 1.00 94.44 73 LYS A CA 1
ATOM 586 C C . LYS A 1 73 ? -7.812 -10.378 -13.989 1.00 94.44 73 LYS A C 1
ATOM 588 O O . LYS A 1 73 ? -8.392 -10.956 -14.901 1.00 94.44 73 LYS A O 1
ATOM 593 N N . THR A 1 74 ? -6.723 -9.644 -14.175 1.00 93.69 74 THR A N 1
ATOM 594 C CA . THR A 1 74 ? -6.008 -9.510 -15.452 1.00 93.69 74 THR A CA 1
ATOM 595 C C . THR A 1 74 ? -4.625 -10.156 -15.340 1.00 93.69 74 THR A C 1
ATOM 597 O O . THR A 1 74 ? -4.291 -10.738 -14.310 1.00 93.69 74 THR A O 1
ATOM 600 N N . ALA A 1 75 ? -3.792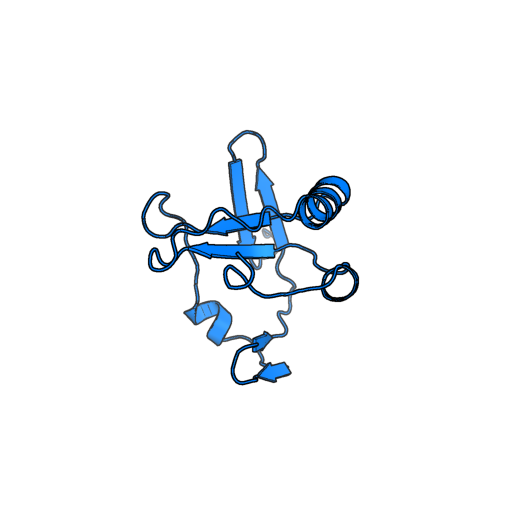 -10.024 -16.375 1.00 92.62 75 ALA A N 1
ATOM 601 C CA . ALA A 1 75 ? -2.415 -10.520 -16.348 1.00 92.62 75 ALA A CA 1
ATOM 602 C C . ALA A 1 75 ? -1.538 -9.873 -15.255 1.00 92.62 75 ALA A C 1
ATO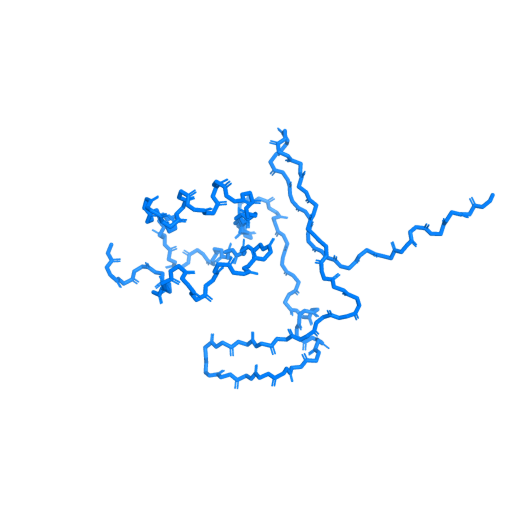M 604 O O . ALA A 1 75 ? -0.602 -10.509 -14.778 1.00 92.62 75 ALA A O 1
ATOM 605 N N . HIS A 1 76 ? -1.816 -8.621 -14.867 1.00 88.06 76 HIS A N 1
ATOM 606 C CA . HIS A 1 76 ? -0.949 -7.848 -13.959 1.00 88.06 76 HIS A CA 1
ATOM 607 C C . HIS A 1 76 ? -1.687 -7.138 -12.822 1.00 88.06 76 HIS A C 1
ATOM 609 O O . HIS A 1 76 ? -1.052 -6.620 -11.910 1.00 88.06 76 HIS A O 1
ATOM 615 N N . VAL A 1 77 ? -3.017 -7.076 -12.879 1.00 90.25 77 VAL A N 1
ATOM 616 C CA . VAL A 1 77 ? -3.845 -6.389 -11.885 1.00 90.25 77 VAL A CA 1
ATOM 617 C C . VAL A 1 77 ? -4.886 -7.345 -11.353 1.00 90.25 77 VAL A C 1
ATOM 619 O O . VAL A 1 77 ? -5.587 -8.008 -12.126 1.00 90.25 77 VAL A O 1
ATOM 622 N N . TRP A 1 78 ? -5.015 -7.345 -10.034 1.00 92.44 78 TRP A N 1
ATOM 623 C CA . TRP A 1 78 ? -6.028 -8.085 -9.320 1.00 92.44 78 TRP A CA 1
ATOM 624 C C . TRP A 1 78 ? -6.908 -7.125 -8.517 1.00 92.44 78 TRP A C 1
ATOM 626 O O . TRP A 1 78 ? -6.412 -6.336 -7.718 1.00 92.44 78 TRP A O 1
ATOM 636 N N . HIS A 1 79 ? -8.211 -7.150 -8.788 1.00 93.69 79 HIS A N 1
ATOM 637 C CA . HIS A 1 79 ? -9.208 -6.307 -8.142 1.00 93.69 79 HIS A CA 1
ATOM 638 C C . HIS A 1 79 ? -10.099 -7.183 -7.267 1.00 93.69 79 HIS A C 1
ATOM 640 O O . HIS A 1 79 ? -10.855 -8.019 -7.768 1.00 93.69 79 HIS A O 1
ATOM 646 N N . ILE A 1 80 ? -9.989 -6.982 -5.958 1.00 93.56 80 ILE A N 1
ATOM 647 C CA . ILE A 1 80 ? -10.720 -7.730 -4.938 1.00 93.56 80 ILE A CA 1
ATOM 648 C C . ILE A 1 80 ? -11.673 -6.812 -4.181 1.00 93.56 80 ILE A C 1
ATOM 650 O O . ILE A 1 80 ? -11.386 -5.628 -3.980 1.00 93.56 80 ILE A O 1
ATOM 654 N N . ARG A 1 81 ? -12.792 -7.376 -3.728 1.00 91.81 81 ARG A N 1
ATOM 655 C CA . ARG A 1 81 ? -13.690 -6.732 -2.768 1.00 91.81 81 ARG A CA 1
ATOM 656 C C . ARG A 1 81 ? -13.425 -7.305 -1.385 1.00 91.81 81 ARG A C 1
ATOM 658 O O . ARG A 1 81 ? -13.422 -8.520 -1.207 1.00 91.81 81 ARG A O 1
ATOM 665 N N . VAL A 1 82 ? -13.256 -6.422 -0.408 1.00 91.88 82 VAL A N 1
ATOM 666 C CA . VAL A 1 82 ? -13.080 -6.795 0.997 1.00 91.88 82 VAL A CA 1
ATOM 667 C C . VAL A 1 82 ? -14.215 -6.176 1.805 1.00 91.88 82 VAL A C 1
ATOM 669 O O . VAL A 1 82 ? -14.368 -4.954 1.803 1.00 91.88 82 VAL A O 1
ATOM 672 N N . ASP A 1 83 ? -1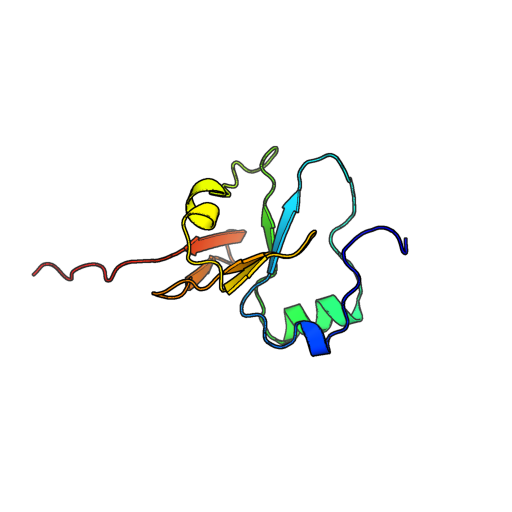5.014 -7.025 2.448 1.00 88.50 83 ASP A N 1
ATOM 673 C CA . ASP A 1 83 ? -16.133 -6.643 3.311 1.00 88.50 83 ASP A CA 1
ATOM 674 C C . ASP A 1 83 ? -16.085 -7.490 4.601 1.00 88.50 83 ASP A C 1
ATOM 676 O O . ASP A 1 83 ? -16.093 -8.722 4.503 1.00 88.50 83 ASP A O 1
ATOM 680 N N . PRO A 1 84 ? -15.972 -6.884 5.800 1.00 88.88 84 PRO A N 1
ATOM 681 C CA . PRO A 1 84 ? -15.857 -5.444 6.057 1.00 88.88 84 PRO A CA 1
ATOM 682 C C . PRO A 1 84 ? -14.554 -4.846 5.515 1.00 88.88 84 PRO A C 1
ATOM 684 O O . PRO A 1 84 ? -13.564 -5.552 5.334 1.00 88.88 84 PRO A O 1
ATOM 687 N N . CYS A 1 85 ? -14.565 -3.542 5.219 1.00 90.25 85 CYS A N 1
ATOM 688 C CA . CYS A 1 85 ? -13.442 -2.869 4.567 1.00 90.25 85 CYS A CA 1
ATOM 689 C C . CYS A 1 85 ? -12.134 -2.975 5.372 1.00 90.25 85 CYS A C 1
ATOM 691 O O . CYS A 1 85 ? -12.129 -3.094 6.599 1.00 90.25 85 CYS A O 1
ATOM 693 N N . ILE A 1 86 ? -10.998 -2.908 4.670 1.00 91.88 86 ILE A N 1
ATOM 694 C CA . ILE A 1 86 ? -9.683 -2.826 5.313 1.00 91.88 86 ILE A CA 1
ATOM 695 C C . ILE A 1 86 ? -9.547 -1.452 5.970 1.00 91.88 86 ILE A C 1
ATOM 697 O O . ILE A 1 86 ? -9.611 -0.424 5.296 1.00 91.88 86 ILE A O 1
ATOM 701 N N . GLU A 1 87 ? -9.291 -1.436 7.273 1.00 92.62 87 GLU A N 1
ATOM 702 C CA . GLU A 1 87 ? -8.931 -0.225 8.002 1.00 92.62 87 GLU A CA 1
ATOM 703 C C . GLU A 1 87 ? -7.403 -0.098 8.054 1.00 92.62 87 GLU A C 1
ATOM 705 O O . GLU A 1 87 ? -6.686 -1.082 8.253 1.00 92.62 87 GLU A O 1
ATOM 710 N N . VAL A 1 88 ? -6.895 1.126 7.894 1.00 92.25 88 VAL A N 1
ATOM 711 C CA . VAL A 1 88 ? -5.464 1.444 7.967 1.00 92.25 88 VAL A CA 1
ATOM 712 C C . VAL A 1 88 ? -5.204 2.311 9.197 1.00 92.25 88 VAL A C 1
ATOM 714 O O . VAL A 1 88 ? -5.685 3.439 9.287 1.00 92.25 88 VAL A O 1
ATOM 717 N N . ARG A 1 89 ? -4.417 1.796 10.145 1.00 93.25 89 ARG A N 1
ATOM 718 C CA . ARG A 1 89 ? -4.030 2.486 11.385 1.00 93.25 89 ARG A CA 1
ATOM 719 C C . ARG A 1 89 ? -2.549 2.832 11.354 1.00 93.25 89 ARG A C 1
ATOM 721 O O . ARG A 1 89 ? -1.714 1.950 11.162 1.00 93.25 89 ARG A O 1
ATOM 728 N N . ILE A 1 90 ? -2.221 4.107 11.577 1.00 91.94 90 ILE A N 1
ATOM 729 C CA . ILE A 1 90 ? -0.854 4.633 11.437 1.00 91.94 90 ILE A CA 1
ATOM 730 C C . ILE A 1 90 ? -0.401 5.307 12.724 1.00 91.94 90 ILE A C 1
ATOM 732 O O . ILE A 1 90 ? -1.040 6.233 13.221 1.00 91.94 90 ILE A O 1
ATOM 736 N N . ASP A 1 91 ? 0.768 4.897 13.200 1.00 92.25 91 ASP A N 1
ATOM 737 C CA . ASP A 1 91 ? 1.530 5.581 14.233 1.00 92.25 91 ASP A CA 1
ATOM 738 C C . ASP A 1 91 ? 2.704 6.319 13.581 1.00 92.25 91 ASP A C 1
ATOM 740 O O . ASP A 1 91 ? 3.753 5.742 13.279 1.00 92.25 91 ASP A O 1
ATOM 744 N N . ARG A 1 92 ? 2.524 7.628 13.371 1.00 85.94 92 ARG A N 1
ATOM 745 C CA . ARG A 1 92 ? 3.546 8.495 12.767 1.00 85.94 92 ARG A CA 1
ATOM 746 C C . ARG A 1 92 ? 4.761 8.703 13.668 1.00 85.94 92 ARG A C 1
ATOM 748 O O . ARG A 1 92 ? 5.844 8.957 13.156 1.00 85.94 92 ARG A O 1
ATOM 755 N N . LYS A 1 93 ? 4.600 8.606 14.992 1.00 89.88 93 LYS A N 1
ATOM 756 C CA . LYS A 1 93 ? 5.695 8.831 15.945 1.00 89.88 93 LYS A CA 1
ATOM 757 C C . LYS A 1 93 ? 6.698 7.686 15.888 1.00 89.88 93 LYS A C 1
ATOM 759 O O . LYS A 1 93 ? 7.900 7.924 15.929 1.00 89.88 93 LYS A O 1
ATOM 764 N N . ASN A 1 94 ? 6.196 6.458 15.786 1.00 90.50 94 ASN A N 1
ATOM 765 C CA . ASN A 1 94 ? 7.026 5.256 15.753 1.00 90.50 94 ASN A CA 1
ATOM 766 C C . ASN A 1 94 ? 7.232 4.694 14.338 1.00 90.50 94 ASN A C 1
ATOM 768 O O . ASN A 1 94 ? 7.873 3.654 14.197 1.00 90.50 94 ASN A O 1
ATOM 772 N N . ASN A 1 95 ? 6.697 5.367 13.314 1.00 87.25 95 ASN A N 1
ATOM 773 C CA . ASN A 1 95 ? 6.713 4.941 11.915 1.00 87.25 95 ASN A CA 1
ATOM 774 C C . ASN A 1 95 ? 6.189 3.504 11.730 1.00 87.25 95 ASN A C 1
ATOM 776 O O . ASN A 1 95 ? 6.864 2.645 11.165 1.00 87.25 95 ASN A O 1
ATOM 780 N N . ARG A 1 96 ? 4.999 3.227 12.279 1.00 90.44 96 ARG A N 1
ATOM 781 C CA . ARG A 1 96 ? 4.341 1.913 12.202 1.00 90.44 96 ARG A CA 1
ATOM 782 C C . ARG A 1 96 ? 2.986 2.029 11.526 1.00 90.44 96 ARG A C 1
ATOM 784 O O . ARG A 1 96 ? 2.280 3.020 11.700 1.00 90.44 96 ARG A O 1
ATOM 791 N N . CYS A 1 97 ? 2.605 0.980 10.811 1.00 92.06 97 CYS A N 1
ATOM 792 C CA . CYS A 1 97 ? 1.300 0.859 10.185 1.00 92.06 97 CYS A CA 1
ATOM 793 C C . CYS A 1 97 ? 0.759 -0.559 10.375 1.00 92.06 97 CYS A C 1
ATOM 795 O O . CYS A 1 97 ? 1.515 -1.525 10.293 1.00 92.06 97 CYS A O 1
ATOM 797 N N . VAL A 1 98 ? -0.548 -0.680 10.602 1.00 93.44 98 VAL A N 1
ATOM 798 C CA . VAL A 1 98 ? -1.281 -1.946 10.505 1.00 93.44 98 VAL A CA 1
ATOM 799 C C . VAL A 1 98 ? -2.481 -1.713 9.600 1.00 93.44 98 VAL A C 1
ATOM 801 O O . VAL A 1 98 ? -3.257 -0.788 9.834 1.00 93.44 98 VAL A O 1
ATOM 804 N N . ALA A 1 99 ? -2.625 -2.548 8.576 1.00 93.12 99 ALA A N 1
ATOM 805 C CA . ALA A 1 99 ? -3.784 -2.563 7.697 1.00 93.12 99 ALA A CA 1
ATOM 806 C C . ALA A 1 99 ? -4.479 -3.918 7.830 1.00 93.12 99 ALA A C 1
ATOM 808 O O . ALA A 1 99 ? -3.828 -4.959 7.725 1.00 93.12 99 ALA A O 1
ATOM 809 N N . GLY A 1 100 ? -5.781 -3.923 8.091 1.00 93.00 100 GLY A N 1
ATOM 810 C CA . GLY A 1 100 ? -6.527 -5.167 8.206 1.00 93.00 100 GLY A CA 1
ATOM 811 C C . GLY A 1 100 ? -7.993 -4.969 8.548 1.00 93.00 100 GLY A C 1
ATOM 812 O O . GLY A 1 100 ? -8.471 -3.853 8.733 1.00 93.00 100 GLY A O 1
ATOM 813 N N . ILE A 1 101 ? -8.697 -6.091 8.639 1.00 91.19 101 ILE A N 1
ATOM 814 C CA . ILE A 1 101 ? -10.047 -6.137 9.186 1.00 91.19 101 ILE A CA 1
ATOM 815 C C . ILE A 1 101 ? -9.919 -6.249 10.701 1.00 91.19 101 ILE A C 1
ATOM 817 O O . ILE A 1 101 ? -9.397 -7.247 11.208 1.00 91.19 101 ILE A O 1
ATOM 821 N N . PHE A 1 102 ? -10.395 -5.236 11.415 1.00 87.19 102 PHE A N 1
ATOM 822 C CA . PHE A 1 102 ? -10.512 -5.274 12.865 1.00 87.19 102 PHE A CA 1
ATOM 823 C C . PHE A 1 102 ? -11.969 -5.579 13.203 1.00 87.19 102 PHE A C 1
ATOM 825 O O . PHE A 1 102 ? -12.868 -4.875 12.754 1.00 87.19 102 PHE A O 1
ATOM 832 N N . GLY A 1 103 ? -12.213 -6.642 13.969 1.00 77.81 103 GLY A N 1
ATOM 833 C CA . GLY A 1 103 ? -13.534 -6.836 14.561 1.00 77.81 103 GLY A CA 1
ATOM 834 C C . GLY A 1 103 ? -13.842 -5.698 15.534 1.00 77.81 103 GLY A C 1
ATOM 835 O O . GLY A 1 103 ? -12.920 -5.074 16.072 1.00 77.81 103 GLY A O 1
ATOM 836 N N . GLU A 1 104 ? -15.123 -5.447 15.804 1.00 56.91 104 GLU A N 1
ATOM 837 C CA . GLU A 1 104 ? -15.479 -4.724 17.021 1.00 56.91 104 GLU A CA 1
ATOM 838 C C . GLU A 1 104 ? -14.852 -5.481 18.190 1.00 56.91 104 GLU A C 1
ATOM 840 O O . GLU A 1 104 ? -15.129 -6.664 18.406 1.00 56.91 104 GLU A O 1
ATOM 845 N N . THR A 1 105 ? -13.973 -4.821 18.944 1.00 47.72 105 THR A N 1
ATOM 846 C CA . THR A 1 105 ? -13.659 -5.291 20.285 1.00 47.72 105 THR A CA 1
ATOM 847 C C . THR A 1 105 ? -15.001 -5.363 20.993 1.00 47.72 105 THR A C 1
ATOM 849 O O . THR A 1 105 ? -15.586 -4.318 21.284 1.00 47.72 105 THR A O 1
ATOM 852 N N . ALA A 1 106 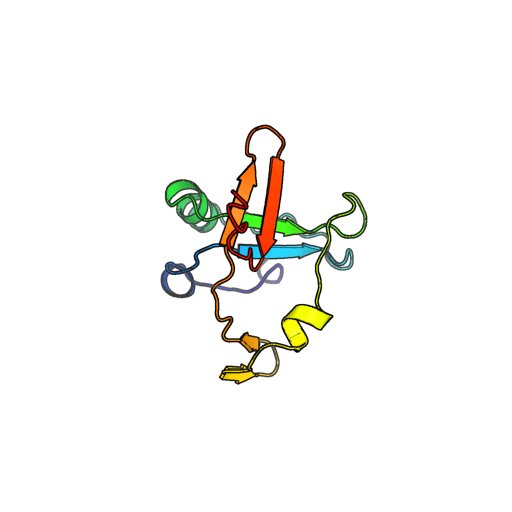? -15.516 -6.573 21.222 1.00 40.75 106 ALA A N 1
ATOM 853 C CA . ALA A 1 106 ? -16.632 -6.765 22.123 1.00 40.75 106 ALA A CA 1
ATOM 854 C C . ALA A 1 106 ? -16.263 -6.011 23.402 1.00 40.75 106 ALA A C 1
ATOM 856 O O . ALA A 1 106 ? -15.295 -6.359 24.086 1.00 40.75 106 ALA A O 1
ATOM 857 N N . LYS A 1 107 ? -16.978 -4.915 23.675 1.00 40.56 107 LYS A N 1
ATOM 858 C CA . LYS A 1 107 ? -17.006 -4.298 24.994 1.00 40.56 107 LYS A CA 1
ATOM 859 C C . LYS A 1 107 ? -17.642 -5.343 25.901 1.00 40.56 107 LYS A C 1
ATOM 861 O O . LYS A 1 107 ? -18.852 -5.326 26.099 1.00 40.56 107 LYS A O 1
A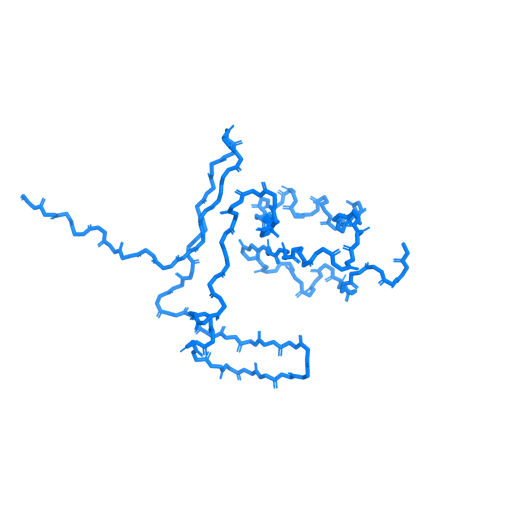TOM 866 N N . ASN A 1 108 ? -16.846 -6.300 26.367 1.00 37.34 108 ASN A N 1
ATOM 867 C CA . ASN A 1 108 ? -17.288 -7.183 27.423 1.00 37.34 108 ASN A CA 1
ATOM 868 C C . ASN A 1 108 ? -17.358 -6.348 28.697 1.00 37.34 108 ASN A C 1
ATOM 870 O O . ASN A 1 108 ? -16.387 -5.706 29.102 1.00 37.34 108 ASN A O 1
ATOM 874 N N . THR A 1 109 ? -18.594 -6.314 29.177 1.00 38.50 109 THR A N 1
ATOM 875 C CA . THR A 1 109 ? -19.127 -5.788 30.429 1.00 38.50 109 THR A CA 1
ATOM 876 C C . THR A 1 109 ? -18.322 -6.231 31.642 1.00 38.50 109 THR A C 1
ATOM 878 O O . THR A 1 109 ? -17.777 -7.358 31.609 1.00 38.50 109 THR A O 1
#